Protein AF-A0A660VAU9-F1 (afdb_monomer_lite)

Structure (mmCIF, N/CA/C/O backbone):
data_AF-A0A660VAU9-F1
#
_entry.id   AF-A0A660VAU9-F1
#
loop_
_atom_site.group_PDB
_atom_site.id
_atom_site.type_symbol
_atom_site.label_atom_id
_atom_site.label_alt_id
_atom_site.label_comp_id
_atom_site.label_asym_id
_atom_site.label_entity_id
_atom_site.label_seq_id
_atom_site.pdbx_PDB_ins_code
_atom_site.Cartn_x
_atom_site.Cartn_y
_atom_site.Cartn_z
_atom_site.occupancy
_atom_site.B_iso_or_equiv
_atom_site.auth_seq_id
_atom_site.auth_comp_id
_atom_site.auth_asym_id
_atom_site.auth_atom_id
_atom_site.pdbx_PDB_model_num
ATOM 1 N N . MET A 1 1 ? -16.086 -10.337 2.800 1.00 77.69 1 MET A N 1
ATOM 2 C CA . MET A 1 1 ? -15.625 -9.386 3.830 1.00 77.69 1 MET A CA 1
ATOM 3 C C . MET A 1 1 ? -15.028 -8.214 3.081 1.00 77.69 1 MET A C 1
ATOM 5 O O . MET A 1 1 ? -14.338 -8.476 2.105 1.00 77.69 1 MET A O 1
ATOM 9 N N . ASP A 1 2 ? -15.360 -6.981 3.455 1.00 90.62 2 ASP A N 1
ATOM 10 C CA . ASP A 1 2 ? -14.732 -5.795 2.865 1.00 90.62 2 ASP A CA 1
ATOM 11 C C . ASP A 1 2 ? -13.242 -5.763 3.269 1.00 90.62 2 ASP A C 1
ATOM 13 O O . ASP A 1 2 ? -12.960 -5.747 4.473 1.00 90.62 2 ASP A O 1
ATOM 17 N N . PRO A 1 3 ? -12.293 -5.805 2.312 1.00 92.50 3 PRO A N 1
ATOM 18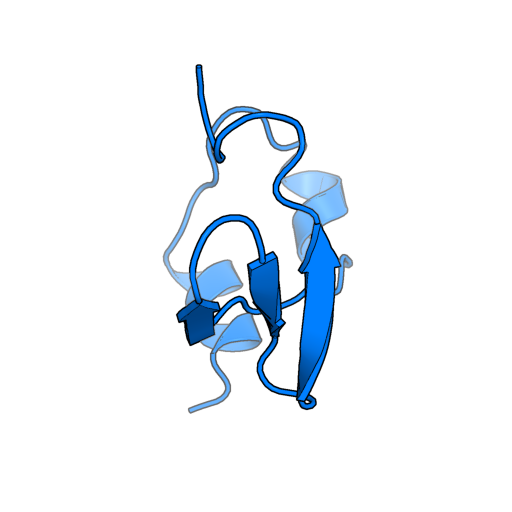 C CA . PRO A 1 3 ? -10.866 -5.771 2.613 1.00 92.50 3 PRO A CA 1
ATOM 19 C C . PRO A 1 3 ? -10.450 -4.537 3.417 1.00 92.50 3 PRO A C 1
ATOM 21 O O . PRO A 1 3 ? -9.626 -4.667 4.317 1.00 92.50 3 PRO A O 1
ATOM 24 N N . HIS A 1 4 ? -11.051 -3.368 3.165 1.00 92.06 4 HIS A N 1
ATOM 25 C CA . HIS A 1 4 ? -10.712 -2.139 3.891 1.00 92.06 4 HIS A CA 1
ATOM 26 C C . HIS A 1 4 ? -11.163 -2.189 5.348 1.00 92.06 4 HIS A C 1
ATOM 28 O O . HIS A 1 4 ? -10.474 -1.698 6.241 1.00 92.06 4 HIS A O 1
ATOM 34 N N . GLN A 1 5 ? -12.319 -2.796 5.612 1.00 93.12 5 GLN A N 1
ATOM 35 C CA . GLN A 1 5 ? -12.772 -3.016 6.979 1.00 93.12 5 GLN A CA 1
ATOM 36 C C . GLN A 1 5 ? -11.844 -3.986 7.723 1.00 93.12 5 GLN A C 1
ATOM 38 O O . GLN A 1 5 ? -11.497 -3.727 8.872 1.00 93.12 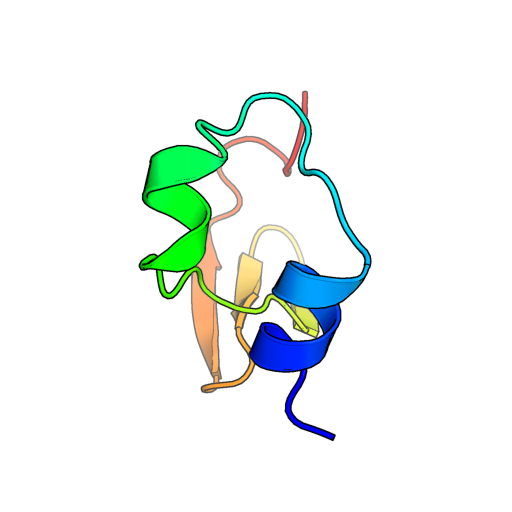5 GLN A O 1
ATOM 43 N N . ALA A 1 6 ? -11.433 -5.083 7.080 1.00 93.81 6 ALA A N 1
ATOM 44 C CA . ALA A 1 6 ? -10.535 -6.056 7.697 1.00 93.81 6 ALA A CA 1
ATOM 45 C C . ALA A 1 6 ? -9.147 -5.457 7.975 1.00 93.81 6 ALA A C 1
ATOM 47 O O . ALA A 1 6 ? -8.595 -5.658 9.054 1.00 93.81 6 ALA A O 1
ATOM 48 N N . ASP A 1 7 ? -8.612 -4.682 7.032 1.00 95.19 7 ASP A N 1
ATOM 49 C CA . ASP A 1 7 ? -7.335 -3.985 7.174 1.00 95.19 7 ASP A CA 1
ATOM 50 C C . ASP A 1 7 ? -7.315 -3.079 8.416 1.00 95.19 7 ASP A C 1
ATOM 52 O O . ASP A 1 7 ? -6.486 -3.271 9.304 1.00 95.19 7 ASP A O 1
ATOM 56 N N . ARG A 1 8 ? -8.316 -2.200 8.559 1.00 93.44 8 ARG A N 1
ATOM 57 C CA . ARG A 1 8 ? -8.467 -1.319 9.732 1.00 93.44 8 ARG A CA 1
ATOM 58 C C . ARG A 1 8 ? -8.562 -2.070 11.061 1.00 93.44 8 ARG A C 1
ATOM 60 O O . ARG A 1 8 ? -8.181 -1.540 12.098 1.00 93.44 8 ARG A O 1
ATOM 67 N N . GLN A 1 9 ? -9.128 -3.276 11.054 1.00 94.81 9 GLN A N 1
ATOM 68 C CA . GLN A 1 9 ? -9.344 -4.057 12.273 1.00 94.81 9 GLN A CA 1
ATOM 69 C C . GLN A 1 9 ? -8.097 -4.808 12.735 1.00 94.81 9 GLN A C 1
ATOM 71 O O . GLN A 1 9 ? -7.943 -5.041 13.935 1.00 94.81 9 GLN A O 1
ATOM 76 N N . PHE A 1 10 ? -7.248 -5.234 11.801 1.00 95.88 10 PHE A N 1
ATOM 77 C CA . PHE A 1 10 ? -6.206 -6.219 12.090 1.00 95.88 10 PHE A CA 1
ATOM 78 C C . PHE A 1 10 ? -4.788 -5.750 11.764 1.00 95.88 10 PHE A C 1
ATOM 80 O O . PHE A 1 10 ? -3.841 -6.377 12.240 1.00 95.88 10 PHE A O 1
ATOM 87 N N . ILE A 1 11 ? -4.616 -4.679 10.985 1.00 95.81 11 ILE A N 1
ATOM 88 C CA . ILE A 1 11 ? -3.313 -4.241 10.477 1.00 95.81 11 ILE A CA 1
ATOM 89 C C . ILE A 1 11 ? -2.944 -2.862 11.030 1.00 95.81 11 ILE A C 1
ATOM 91 O O . ILE A 1 11 ? -3.719 -1.911 10.988 1.00 95.81 11 ILE A O 1
ATOM 95 N N . TRP A 1 12 ? -1.713 -2.752 11.531 1.00 96.75 12 TRP A N 1
ATOM 96 C CA . TRP A 1 12 ? -1.082 -1.480 11.874 1.00 96.75 12 TRP A CA 1
ATOM 97 C C . TRP A 1 12 ? 0.001 -1.174 10.839 1.00 96.75 12 TRP A C 1
ATOM 99 O O . TRP A 1 12 ? 1.017 -1.873 10.784 1.00 96.75 12 TRP A O 1
ATOM 109 N N . HIS A 1 13 ? -0.218 -0.159 10.003 1.00 96.69 13 HIS A N 1
ATOM 110 C CA . HIS A 1 13 ? 0.641 0.105 8.847 1.00 96.69 13 HIS A CA 1
ATOM 111 C C . HIS A 1 13 ? 1.964 0.780 9.230 1.00 96.69 13 HIS A C 1
ATOM 113 O O . HIS A 1 13 ? 1.986 1.705 10.050 1.00 96.69 13 HIS A O 1
ATOM 119 N N . PRO A 1 14 ? 3.092 0.361 8.630 1.00 97.06 14 PRO A N 1
ATOM 120 C CA . PRO A 1 14 ? 4.361 1.050 8.807 1.00 97.06 14 PRO A CA 1
ATOM 121 C C . PRO A 1 14 ? 4.315 2.429 8.136 1.00 97.06 14 PRO A C 1
ATOM 123 O O . PRO A 1 14 ? 3.632 2.624 7.134 1.00 97.06 14 PRO A O 1
ATOM 126 N N . PHE A 1 15 ? 5.055 3.393 8.693 1.00 95.75 15 PHE A N 1
ATOM 127 C CA . PHE A 1 15 ? 5.208 4.750 8.138 1.00 95.75 15 PHE A CA 1
ATOM 128 C C . PHE A 1 15 ? 3.888 5.487 7.823 1.00 95.75 15 PHE A C 1
ATOM 130 O O . PHE A 1 15 ? 3.875 6.406 7.010 1.00 95.75 15 PHE A O 1
ATOM 137 N N . THR A 1 16 ? 2.791 5.109 8.484 1.00 95.94 16 THR A N 1
ATOM 138 C CA . THR A 1 16 ? 1.444 5.645 8.255 1.00 95.94 16 THR A CA 1
ATOM 139 C C . THR A 1 16 ? 0.941 6.347 9.513 1.00 95.94 16 THR A C 1
ATOM 141 O O . THR A 1 16 ? 1.097 5.838 10.626 1.00 95.94 16 THR A O 1
ATOM 144 N N . GLN A 1 17 ? 0.328 7.523 9.362 1.00 97.06 17 GLN A N 1
ATOM 145 C CA . GLN A 1 17 ? -0.369 8.182 10.465 1.00 97.06 17 GLN A CA 1
ATOM 146 C C . GLN A 1 17 ? -1.692 7.455 10.726 1.00 97.06 17 GLN A C 1
ATOM 148 O O . GLN A 1 17 ? -2.702 7.721 10.080 1.00 97.06 17 GLN A O 1
ATOM 153 N N . MET A 1 18 ? -1.688 6.528 11.686 1.00 96.00 18 MET A N 1
ATOM 154 C CA . MET A 1 18 ? -2.817 5.616 11.893 1.00 96.00 18 MET A CA 1
ATOM 155 C C . MET A 1 18 ? -4.126 6.310 12.273 1.00 96.00 18 MET A C 1
ATOM 157 O O . MET A 1 18 ? -5.188 5.800 11.940 1.00 96.00 18 MET A O 1
ATOM 161 N N . LYS A 1 19 ? -4.076 7.490 12.905 1.00 95.31 19 LYS A N 1
ATOM 162 C CA . LYS A 1 19 ? -5.299 8.251 13.197 1.00 95.31 19 LYS A CA 1
ATOM 163 C C . LYS A 1 19 ? -6.001 8.740 11.924 1.00 95.31 19 LYS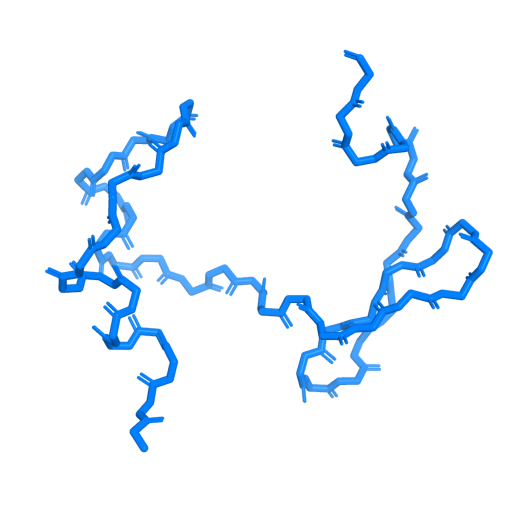 A C 1
ATOM 165 O O . LYS A 1 19 ? -7.220 8.800 11.889 1.00 95.31 19 LYS A O 1
ATOM 170 N N . GLU A 1 20 ? -5.235 9.109 10.903 1.00 95.25 20 GLU A N 1
ATOM 171 C CA . GLU A 1 20 ? -5.775 9.552 9.611 1.00 95.25 20 GLU A CA 1
ATOM 172 C C . GLU A 1 20 ? -6.161 8.345 8.746 1.00 95.25 20 GLU A C 1
ATOM 174 O O . GLU A 1 20 ? -7.172 8.382 8.051 1.00 95.25 20 GLU A O 1
ATOM 179 N N . TRP A 1 21 ? -5.419 7.238 8.867 1.00 94.50 21 TRP A N 1
ATOM 180 C CA . TRP A 1 21 ? -5.704 5.978 8.174 1.00 94.50 21 TRP A CA 1
ATOM 181 C C . TRP A 1 21 ? -7.115 5.433 8.428 1.00 94.50 21 TRP A C 1
ATOM 183 O O . TRP A 1 21 ? -7.734 4.868 7.528 1.00 94.50 21 TRP A O 1
ATOM 193 N N . GLU A 1 22 ? -7.654 5.612 9.638 1.00 91.88 22 GLU A N 1
ATOM 194 C CA . GLU A 1 22 ? -9.009 5.156 9.974 1.00 91.88 22 GLU A CA 1
ATOM 195 C C . GLU A 1 22 ? -10.076 5.739 9.032 1.00 91.88 22 GLU A C 1
ATOM 197 O O . GLU A 1 22 ? -11.046 5.052 8.705 1.00 91.88 22 GLU A O 1
ATOM 202 N N . GLU A 1 23 ? -9.865 6.954 8.528 1.00 91.81 23 GLU A N 1
ATOM 203 C CA . GLU A 1 23 ? -10.788 7.671 7.641 1.00 91.81 23 GLU A CA 1
ATOM 204 C C . GLU A 1 23 ? -10.352 7.628 6.161 1.00 91.81 23 GLU A C 1
ATOM 206 O O . GLU A 1 23 ? -11.142 7.961 5.276 1.00 91.81 23 GLU A O 1
ATOM 211 N N . ASP A 1 24 ? -9.129 7.173 5.872 1.00 90.38 24 ASP A N 1
ATOM 212 C CA . ASP A 1 24 ? -8.554 7.139 4.523 1.00 90.38 24 ASP A CA 1
ATOM 213 C C . ASP A 1 24 ? -9.160 6.022 3.648 1.00 90.38 24 ASP A C 1
ATOM 215 O O . ASP A 1 24 ? -9.621 4.981 4.118 1.00 90.38 24 ASP A O 1
ATOM 219 N N . THR A 1 25 ? -9.165 6.229 2.335 1.00 88.81 25 THR A N 1
ATOM 220 C CA . THR A 1 25 ? -9.526 5.224 1.329 1.00 88.81 25 THR A CA 1
ATOM 221 C C . THR A 1 25 ? -8.370 5.060 0.350 1.00 88.81 25 THR A C 1
ATOM 223 O O . THR A 1 25 ? -8.444 5.459 -0.814 1.00 88.81 25 THR A O 1
ATOM 226 N N . ALA A 1 26 ? -7.274 4.482 0.836 1.00 92.00 26 ALA A N 1
ATOM 227 C CA . ALA A 1 26 ? -6.127 4.178 -0.006 1.00 92.00 26 ALA A CA 1
ATOM 228 C C . ALA A 1 26 ? -6.460 3.098 -1.053 1.00 92.00 26 ALA A C 1
ATOM 230 O O . ALA A 1 26 ? -7.257 2.198 -0.775 1.00 92.00 26 ALA A O 1
ATOM 231 N N . PRO A 1 27 ? -5.845 3.147 -2.248 1.00 95.12 27 PRO A N 1
ATOM 232 C CA . PRO A 1 27 ? -6.093 2.165 -3.296 1.00 95.12 27 PRO A CA 1
ATOM 233 C C . PRO A 1 27 ? -5.625 0.770 -2.873 1.00 95.12 27 PRO A C 1
ATOM 235 O O . PRO A 1 27 ? -4.484 0.579 -2.447 1.00 95.12 27 PRO A O 1
ATOM 238 N N . LEU A 1 28 ? -6.491 -0.228 -3.050 1.00 96.12 28 LEU A N 1
ATOM 239 C CA . LEU A 1 28 ? -6.135 -1.627 -2.845 1.00 96.12 28 LEU A CA 1
ATOM 240 C C . LEU A 1 28 ? -5.438 -2.168 -4.098 1.00 96.12 28 LEU A C 1
ATOM 242 O O . LEU A 1 28 ? -6.095 -2.466 -5.092 1.00 96.12 28 LEU A O 1
ATOM 246 N N . ILE A 1 29 ? -4.113 -2.308 -4.059 1.00 97.56 29 ILE A N 1
ATOM 247 C CA . ILE A 1 29 ? -3.340 -2.875 -5.174 1.00 97.56 29 ILE A CA 1
ATOM 248 C C . ILE A 1 29 ? -3.520 -4.400 -5.221 1.00 97.56 29 ILE A C 1
ATOM 250 O O . ILE A 1 29 ? -3.263 -5.085 -4.234 1.00 97.56 29 ILE A O 1
ATOM 254 N N . VAL A 1 30 ? -3.947 -4.938 -6.370 1.00 98.19 30 VAL A N 1
ATOM 255 C CA . VAL A 1 30 ? -4.285 -6.371 -6.540 1.00 98.19 30 VAL A CA 1
ATOM 256 C C . VAL A 1 30 ? -3.458 -7.087 -7.606 1.00 98.19 30 VAL A C 1
ATOM 258 O O . VAL A 1 30 ? -3.424 -8.317 -7.631 1.00 98.19 30 VAL A O 1
ATOM 261 N N . ALA A 1 31 ?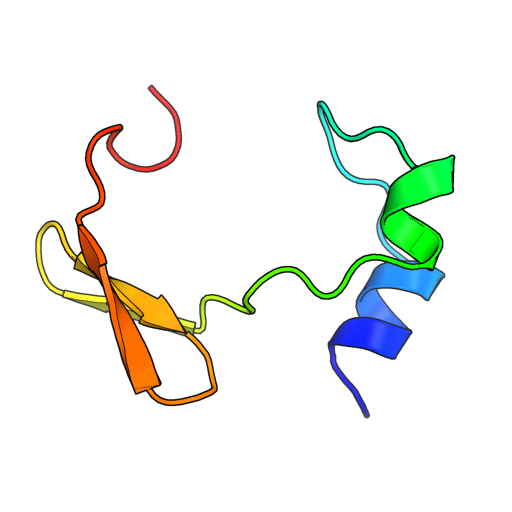 -2.797 -6.347 -8.496 1.00 98.44 31 ALA A N 1
ATOM 262 C CA . ALA A 1 31 ? -1.940 -6.913 -9.531 1.00 98.44 31 ALA A CA 1
ATOM 263 C C . ALA A 1 31 ? -0.843 -5.928 -9.955 1.00 98.44 31 ALA A C 1
ATOM 265 O O . ALA A 1 31 ? -0.905 -4.732 -9.668 1.00 98.44 31 ALA A O 1
ATOM 266 N N . ALA A 1 32 ? 0.151 -6.442 -10.677 1.00 98.25 32 ALA A N 1
ATOM 267 C CA . ALA A 1 32 ? 1.190 -5.644 -11.310 1.00 98.25 32 ALA A CA 1
ATOM 268 C C . ALA A 1 32 ? 1.598 -6.249 -12.661 1.00 98.25 32 ALA A C 1
ATOM 270 O O . ALA A 1 32 ? 1.528 -7.464 -12.857 1.00 98.25 32 ALA A O 1
ATOM 271 N N . GLU A 1 33 ? 2.040 -5.397 -13.583 1.00 98.31 33 GLU A N 1
ATOM 272 C CA . GLU A 1 33 ? 2.560 -5.773 -14.898 1.00 9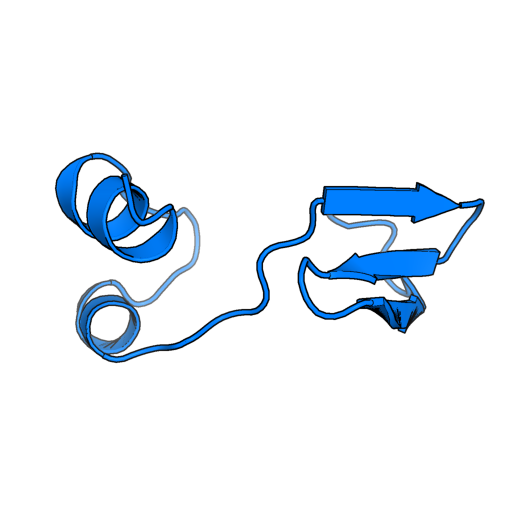8.31 33 GLU A CA 1
ATOM 273 C C . GLU A 1 33 ? 3.753 -4.875 -15.251 1.00 98.31 33 GLU A C 1
ATOM 275 O O . GLU A 1 33 ? 3.603 -3.666 -15.442 1.00 98.31 33 GLU A O 1
ATOM 280 N N . GLY A 1 34 ? 4.956 -5.454 -15.322 1.00 96.94 34 GLY A N 1
ATOM 281 C CA . GLY A 1 34 ? 6.185 -4.680 -15.502 1.00 96.94 34 GLY A CA 1
ATOM 282 C C . GLY A 1 34 ? 6.346 -3.632 -14.395 1.00 96.94 34 GLY A C 1
ATOM 283 O O . GLY A 1 34 ? 6.361 -3.969 -13.218 1.00 96.94 34 GLY A O 1
ATOM 284 N N . HIS A 1 35 ? 6.436 -2.360 -14.780 1.00 97.19 35 HIS A N 1
ATOM 285 C CA . HIS A 1 35 ? 6.550 -1.197 -13.887 1.00 97.19 35 HIS A CA 1
ATOM 286 C C . HIS A 1 35 ? 5.193 -0.497 -13.664 1.00 97.19 35 HIS A C 1
ATOM 288 O O . HIS A 1 35 ? 5.106 0.732 -13.627 1.00 97.19 35 HIS A O 1
ATOM 294 N N . THR A 1 36 ? 4.093 -1.253 -13.631 1.00 98.31 36 THR A N 1
ATOM 295 C CA . THR A 1 36 ? 2.734 -0.723 -13.436 1.00 98.31 36 THR A CA 1
ATOM 296 C C . THR A 1 36 ? 1.987 -1.508 -12.363 1.00 98.31 36 THR A C 1
ATOM 298 O O . THR A 1 36 ? 1.863 -2.725 -12.478 1.00 98.31 36 THR A O 1
ATOM 301 N N . LEU A 1 37 ? 1.450 -0.809 -11.359 1.00 98.56 37 LEU A N 1
ATOM 302 C CA . LEU A 1 37 ? 0.536 -1.347 -10.346 1.00 98.56 37 LEU A CA 1
ATOM 303 C C . LEU A 1 37 ? -0.918 -1.182 -10.799 1.00 98.56 37 LEU A C 1
ATOM 305 O O . LEU A 1 37 ? -1.250 -0.215 -11.489 1.00 98.56 37 LEU A O 1
ATOM 309 N N . ILE A 1 38 ? -1.782 -2.118 -10.406 1.00 98.69 38 ILE A N 1
ATOM 310 C CA . ILE A 1 38 ? -3.203 -2.151 -10.768 1.00 98.69 38 ILE A CA 1
ATOM 311 C C . ILE A 1 38 ? -4.038 -2.272 -9.485 1.00 98.69 38 ILE A C 1
ATOM 313 O O . ILE A 1 38 ? -3.845 -3.224 -8.721 1.00 98.69 38 ILE A O 1
ATOM 317 N N . ASP A 1 39 ? -4.942 -1.316 -9.245 1.00 98.19 39 ASP A N 1
ATOM 318 C CA . ASP A 1 39 ? -5.869 -1.357 -8.102 1.00 98.19 39 ASP A CA 1
ATOM 319 C C . ASP A 1 39 ? -7.098 -2.251 -8.360 1.00 98.19 39 ASP A C 1
ATOM 321 O O . ASP A 1 39 ? -7.336 -2.717 -9.479 1.00 98.19 39 ASP A O 1
ATOM 325 N N . ALA A 1 40 ? -7.879 -2.512 -7.311 1.00 97.12 40 ALA A N 1
ATOM 326 C CA . AL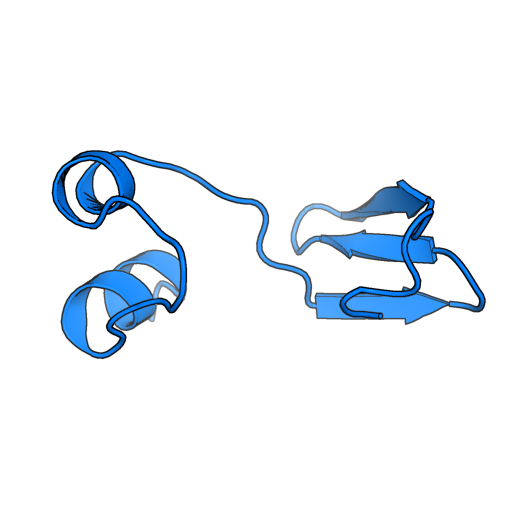A A 1 40 ? -9.092 -3.326 -7.367 1.00 97.12 40 ALA A CA 1
ATOM 327 C C . ALA A 1 40 ? -10.206 -2.732 -8.257 1.00 97.12 40 ALA A C 1
ATOM 329 O O . ALA A 1 40 ? -11.078 -3.473 -8.715 1.00 97.12 40 ALA A O 1
ATOM 330 N N . GLU A 1 41 ? -10.156 -1.431 -8.566 1.00 97.19 41 GLU A N 1
ATOM 331 C CA . GLU A 1 41 ? -11.062 -0.759 -9.504 1.00 97.19 41 GLU A CA 1
ATOM 332 C C . GLU A 1 41 ? -10.535 -0.759 -10.952 1.00 97.19 41 GLU A C 1
ATOM 334 O O . GLU A 1 41 ? -11.197 -0.246 -11.859 1.00 97.19 41 GLU A O 1
ATOM 339 N N . GLY A 1 42 ? -9.359 -1.345 -11.197 1.00 98.12 42 GLY A N 1
ATOM 340 C CA . GLY A 1 42 ? -8.722 -1.437 -12.508 1.00 98.12 42 GLY A CA 1
ATOM 341 C C . GLY A 1 42 ? -7.935 -0.192 -12.926 1.00 98.12 42 GLY A C 1
ATOM 342 O O . GLY A 1 42 ? -7.504 -0.107 -14.082 1.00 98.12 42 GLY A O 1
ATOM 343 N N . ARG A 1 43 ? -7.716 0.777 -12.028 1.00 98.38 43 ARG A N 1
ATOM 344 C CA . ARG A 1 43 ? -6.830 1.917 -12.299 1.00 98.38 43 ARG A CA 1
ATOM 345 C C . ARG A 1 43 ? -5.381 1.449 -12.334 1.00 98.38 43 ARG A C 1
ATOM 347 O O . ARG A 1 43 ? -4.982 0.530 -11.623 1.00 98.38 43 ARG A O 1
ATOM 354 N N . ARG A 1 44 ? -4.588 2.099 -13.186 1.00 98.44 44 ARG A N 1
ATOM 355 C CA . ARG A 1 44 ? -3.185 1.756 -13.444 1.00 98.44 44 ARG A CA 1
ATOM 356 C C . ARG A 1 44 ? -2.277 2.890 -12.988 1.00 98.44 44 ARG A C 1
ATOM 358 O O . ARG A 1 44 ? -2.513 4.044 -13.342 1.00 98.44 44 ARG A O 1
ATOM 365 N N . TYR A 1 45 ? -1.221 2.543 -12.263 1.00 98.00 45 TYR A N 1
ATOM 366 C CA . TYR A 1 45 ? -0.260 3.476 -11.678 1.00 98.00 45 TYR A CA 1
ATOM 367 C C . TYR A 1 45 ? 1.151 3.096 -12.112 1.00 98.00 45 TYR A C 1
ATOM 369 O O . TYR A 1 45 ? 1.502 1.921 -12.078 1.00 98.00 45 TYR A O 1
ATOM 377 N N . ILE A 1 46 ? 1.976 4.066 -12.505 1.00 98.12 46 ILE A N 1
ATOM 378 C CA . ILE A 1 46 ? 3.400 3.804 -12.750 1.00 98.12 46 ILE A CA 1
ATOM 379 C C . ILE A 1 46 ? 4.070 3.558 -11.400 1.00 98.12 46 ILE A C 1
ATOM 381 O O . ILE A 1 46 ? 4.003 4.416 -10.520 1.00 98.12 46 ILE A O 1
ATOM 385 N N . ASP A 1 47 ? 4.750 2.423 -11.259 1.00 97.69 47 ASP A N 1
ATOM 386 C CA . ASP A 1 47 ? 5.598 2.180 -10.098 1.00 97.69 47 ASP A CA 1
ATOM 387 C C . ASP A 1 47 ? 6.941 2.906 -10.270 1.00 97.69 47 ASP A C 1
ATOM 389 O O . ASP A 1 47 ? 7.921 2.353 -10.768 1.00 97.69 47 ASP A O 1
ATOM 393 N N . GLY A 1 48 ? 6.959 4.190 -9.910 1.00 96.50 48 GLY A N 1
ATOM 394 C CA . GLY A 1 48 ? 8.131 5.057 -10.064 1.00 96.50 48 GLY A CA 1
ATOM 395 C C . GLY A 1 48 ? 9.219 4.856 -9.007 1.00 96.50 48 GLY A C 1
ATOM 396 O O . GLY A 1 48 ? 10.317 5.383 -9.170 1.00 96.50 48 GLY A O 1
ATOM 397 N N . VAL A 1 49 ? 8.925 4.115 -7.936 1.00 95.50 49 VAL A N 1
ATOM 398 C CA . VAL A 1 49 ? 9.851 3.872 -6.816 1.00 95.50 49 VAL A CA 1
ATOM 399 C C . VAL A 1 49 ? 10.216 2.397 -6.668 1.00 95.50 49 VAL A C 1
ATOM 401 O O . VAL A 1 49 ? 10.951 2.045 -5.754 1.00 95.50 49 VAL A O 1
ATOM 404 N N . SER A 1 50 ? 9.735 1.538 -7.576 1.00 94.19 50 SER A N 1
ATOM 405 C CA . SER A 1 50 ? 9.829 0.078 -7.439 1.00 94.19 50 SER A CA 1
ATOM 406 C C . SER A 1 50 ? 9.248 -0.400 -6.101 1.00 94.19 50 SER A C 1
ATOM 408 O O . SER A 1 50 ? 9.814 -1.255 -5.423 1.00 94.19 50 SER A O 1
ATOM 410 N N . SER A 1 51 ? 8.105 0.190 -5.739 1.00 90.06 51 SER A N 1
ATOM 411 C CA . SER A 1 51 ? 7.317 0.040 -4.518 1.00 90.06 51 SER A CA 1
ATOM 412 C C . SER A 1 51 ? 8.046 0.501 -3.258 1.00 90.06 51 SER A C 1
ATOM 414 O O . SER A 1 51 ? 7.647 1.483 -2.635 1.00 90.06 51 SER A O 1
ATOM 416 N N . LEU A 1 52 ? 9.136 -0.163 -2.900 1.00 86.81 52 LEU A N 1
ATOM 417 C CA . LEU A 1 52 ? 9.991 0.226 -1.790 1.00 86.81 52 LEU A CA 1
ATOM 418 C C . LEU A 1 52 ? 11.444 -0.024 -2.204 1.00 86.81 52 LEU A C 1
ATOM 420 O O . LEU A 1 52 ? 11.817 -1.170 -2.459 1.00 86.81 52 LEU A O 1
ATOM 424 N N . TRP A 1 53 ? 12.235 1.045 -2.284 1.00 72.69 53 TRP A N 1
ATOM 425 C CA . TRP A 1 53 ? 13.670 0.993 -2.573 1.00 72.69 53 TRP A CA 1
ATOM 426 C C . TRP A 1 53 ? 14.498 0.815 -1.298 1.00 72.69 53 TRP A C 1
ATOM 428 O O . TRP A 1 53 ? 14.257 1.575 -0.330 1.00 72.69 53 TRP A O 1
#

Radius of gyration: 12.51 Å; chains: 1; bounding box: 29×19×29 Å

Foldseek 3Di:
DPPLVVCLVPHDDPPDPNVVSVVDDDFAFDDDDDQWTAGPVGDIDGNPCVVPD

pLDDT: mean 94.69, std 4.78, range [72.69, 98.69]

Sequence (53 aa):
MDPHQADRQFIWHPFTQMKEWEEDTAPLIVAAEGHTLIDAEGRRYIDGVSSLW

Secondary structure (DSSP, 8-state):
--HHHHHHHH---TTS-HHHHTT-----EEEEETTEEEETT--EEE-SS-S--